Protein AF-A0A1P8WSU5-F1 (afdb_monomer_lite)

Sequence (102 aa):
MSRNSIQDFIRACQLSDDAGLQIAHARFDGINFGYWYVEVRKKGKPARQLLWEARDRWFIIRTLQSDGSWADDEEIRESDSVALDDLIKRLSDYHNANPLSQ

Foldseek 3Di:
DPDDVVVLVVVLQVLLVVLVWDFPDWDWDPPPQTWIWTWTDDPQAFIWIWTARSPQGKIWIWTQDPVRDTDTDDTGRDGPPDDSSVVSVVVSVVRVVDGPPD

Radius of gyration: 13.12 Å; chains: 1; bounding box: 34×25×34 Å

pLDDT: mean 75.86, std 11.2, range [36.22, 90.06]

Structure (mmCIF, N/CA/C/O backbone):
data_AF-A0A1P8WSU5-F1
#
_entry.id   AF-A0A1P8WSU5-F1
#
loop_
_atom_site.group_PDB
_atom_site.id
_atom_site.type_symbol
_atom_site.label_atom_id
_atom_site.label_alt_id
_atom_site.label_comp_id
_atom_site.label_asym_id
_atom_site.label_entity_id
_atom_site.label_seq_id
_atom_site.pdbx_PDB_ins_code
_atom_site.Cartn_x
_atom_site.Cartn_y
_atom_site.Cartn_z
_atom_site.occupancy
_atom_site.B_iso_or_equiv
_atom_site.auth_seq_id
_atom_site.auth_comp_id
_atom_site.auth_asym_id
_atom_site.auth_atom_id
_atom_site.pdbx_PDB_model_num
ATOM 1 N N . MET A 1 1 ? 20.404 -6.759 -13.845 1.00 40.97 1 MET A N 1
ATOM 2 C CA . MET A 1 1 ? 19.310 -7.746 -13.989 1.00 40.97 1 MET A CA 1
ATOM 3 C C . MET A 1 1 ? 18.007 -6.981 -13.854 1.00 40.97 1 MET A C 1
ATOM 5 O O . MET A 1 1 ? 17.874 -6.287 -12.853 1.00 40.97 1 MET A O 1
ATOM 9 N N . SER A 1 2 ? 17.099 -7.018 -14.835 1.00 44.44 2 SER A N 1
ATOM 10 C CA . SER A 1 2 ? 15.783 -6.387 -14.663 1.00 44.44 2 SER A CA 1
ATOM 11 C C . SER A 1 2 ? 15.033 -7.159 -13.580 1.00 44.44 2 SER A C 1
ATOM 13 O O . SER A 1 2 ? 14.659 -8.314 -13.791 1.00 44.44 2 SER A O 1
ATOM 15 N N . ARG A 1 3 ? 14.889 -6.564 -12.394 1.00 55.62 3 ARG A N 1
ATOM 16 C CA . ARG A 1 3 ? 14.036 -7.120 -11.341 1.00 55.62 3 ARG A CA 1
ATOM 17 C C . ARG A 1 3 ? 12.609 -7.173 -11.883 1.00 55.62 3 ARG A C 1
ATOM 19 O O . ARG A 1 3 ? 12.137 -6.217 -12.493 1.00 55.62 3 ARG A O 1
ATOM 26 N N . ASN A 1 4 ? 11.976 -8.333 -11.760 1.00 66.25 4 ASN A N 1
ATOM 27 C CA . ASN A 1 4 ? 10.677 -8.595 -12.359 1.00 66.25 4 ASN A CA 1
ATOM 28 C C . ASN A 1 4 ? 9.590 -8.003 -11.453 1.00 66.25 4 ASN A C 1
ATOM 30 O O . ASN A 1 4 ? 9.229 -8.618 -10.451 1.00 66.25 4 ASN A O 1
ATOM 34 N N . SER A 1 5 ? 9.093 -6.811 -11.795 1.00 71.75 5 SER A N 1
ATOM 35 C CA . SER A 1 5 ? 8.137 -6.034 -10.986 1.00 71.75 5 SER A CA 1
ATOM 36 C C . SER A 1 5 ? 6.878 -6.816 -10.590 1.00 71.75 5 SER A C 1
ATOM 38 O O . SER A 1 5 ? 6.278 -6.535 -9.560 1.00 71.75 5 SER A O 1
ATOM 40 N N . ILE A 1 6 ? 6.499 -7.831 -11.372 1.00 75.62 6 ILE A N 1
ATOM 41 C CA . ILE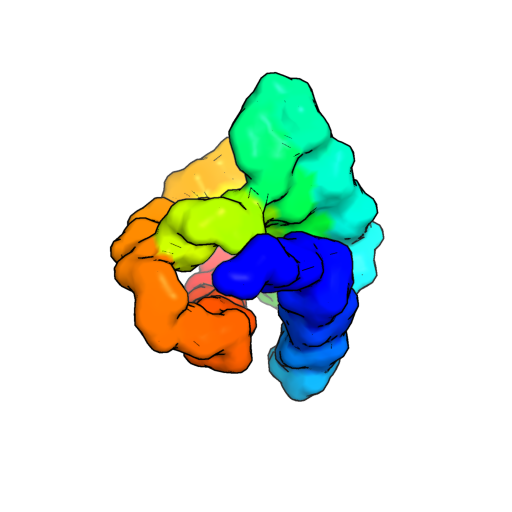 A 1 6 ? 5.361 -8.713 -11.087 1.00 75.62 6 ILE A CA 1
ATOM 42 C C . ILE A 1 6 ? 5.653 -9.674 -9.923 1.00 75.62 6 ILE A C 1
ATOM 44 O O . ILE A 1 6 ? 4.774 -9.920 -9.104 1.00 75.62 6 ILE A O 1
ATOM 48 N N . GLN A 1 7 ? 6.861 -10.238 -9.833 1.00 78.25 7 GLN A N 1
ATOM 49 C CA . GLN A 1 7 ? 7.220 -11.156 -8.735 1.00 78.25 7 GLN A CA 1
ATOM 50 C C . GLN A 1 7 ? 7.283 -10.410 -7.406 1.00 78.25 7 GLN A C 1
ATOM 52 O O . GLN A 1 7 ? 6.765 -10.866 -6.391 1.00 78.25 7 GLN A O 1
ATOM 57 N N . ASP A 1 8 ? 7.882 -9.233 -7.478 1.00 74.88 8 ASP A N 1
ATOM 58 C CA . ASP A 1 8 ? 7.957 -8.230 -6.436 1.00 74.88 8 ASP A CA 1
ATOM 59 C C . ASP A 1 8 ? 6.528 -7.854 -5.967 1.00 74.88 8 ASP A C 1
ATOM 61 O O . ASP A 1 8 ? 6.216 -7.953 -4.780 1.00 74.88 8 ASP A O 1
ATOM 65 N N . PHE A 1 9 ? 5.598 -7.580 -6.888 1.00 76.94 9 PHE A N 1
ATOM 66 C CA . PHE A 1 9 ? 4.177 -7.368 -6.578 1.00 76.94 9 PHE A CA 1
ATOM 67 C C . PHE A 1 9 ? 3.501 -8.568 -5.889 1.00 76.94 9 PHE A C 1
ATOM 69 O O . PHE A 1 9 ? 2.872 -8.406 -4.843 1.00 76.94 9 PHE A O 1
ATOM 76 N N . ILE A 1 10 ? 3.658 -9.783 -6.421 1.00 81.81 10 ILE A N 1
ATOM 77 C CA . ILE A 1 10 ? 3.069 -10.997 -5.828 1.00 81.81 10 ILE A CA 1
ATOM 78 C C . ILE A 1 10 ? 3.578 -11.202 -4.395 1.00 81.81 10 ILE A C 1
ATOM 80 O O . ILE A 1 10 ? 2.795 -11.513 -3.494 1.00 81.81 10 ILE A O 1
ATOM 84 N N . ARG A 1 11 ? 4.879 -10.988 -4.166 1.00 81.06 11 ARG A N 1
ATOM 85 C CA . ARG A 1 11 ? 5.488 -11.092 -2.838 1.00 81.06 11 ARG A CA 1
ATOM 86 C C . ARG A 1 11 ? 4.942 -10.030 -1.882 1.00 81.06 11 ARG A C 1
ATOM 88 O O . ARG A 1 11 ? 4.668 -10.357 -0.731 1.00 81.06 11 ARG A O 1
ATOM 95 N N . ALA A 1 12 ? 4.721 -8.801 -2.350 1.00 77.38 12 ALA A N 1
ATOM 96 C CA . ALA A 1 12 ? 4.123 -7.731 -1.550 1.00 77.38 12 ALA A CA 1
ATOM 97 C C . ALA A 1 12 ? 2.708 -8.094 -1.075 1.00 77.38 12 ALA A C 1
ATOM 99 O O . ALA A 1 12 ? 2.365 -7.869 0.088 1.00 77.38 12 ALA A O 1
ATOM 100 N N . CYS A 1 13 ? 1.901 -8.703 -1.952 1.00 80.94 13 CYS A N 1
ATOM 101 C CA . CYS A 1 13 ? 0.569 -9.188 -1.597 1.00 80.94 13 CYS A CA 1
ATOM 102 C C . CYS A 1 13 ? 0.624 -10.289 -0.532 1.00 80.94 13 CYS A C 1
ATOM 104 O O . CYS A 1 13 ? -0.119 -10.215 0.442 1.00 80.94 13 CYS A O 1
ATOM 106 N N . GLN A 1 14 ? 1.522 -11.268 -0.684 1.00 86.19 14 GLN A N 1
ATOM 107 C CA . GLN A 1 14 ? 1.700 -12.352 0.292 1.00 86.19 14 GLN A CA 1
ATOM 108 C C . GLN A 1 14 ? 2.115 -11.820 1.665 1.00 86.19 14 GLN A C 1
ATOM 110 O O . GLN A 1 14 ? 1.484 -12.133 2.664 1.00 86.19 14 GLN A O 1
ATOM 115 N N . LEU A 1 15 ? 3.127 -10.953 1.706 1.00 84.12 15 LEU A N 1
ATOM 116 C CA . LEU A 1 15 ? 3.602 -10.342 2.948 1.00 84.12 15 LEU A CA 1
ATOM 117 C C . LEU A 1 15 ? 2.528 -9.500 3.642 1.00 84.12 15 LEU A C 1
ATOM 119 O O . LEU A 1 15 ? 2.482 -9.433 4.867 1.00 84.12 15 LEU A O 1
ATOM 123 N N . SER A 1 16 ? 1.682 -8.825 2.861 1.00 83.19 16 SER A N 1
ATOM 124 C CA . SER A 1 16 ? 0.580 -8.036 3.410 1.00 83.19 16 SER A CA 1
ATOM 125 C C . SER A 1 16 ? -0.449 -8.944 4.083 1.00 83.19 16 SER A C 1
ATOM 127 O O . SER A 1 16 ? -0.881 -8.645 5.196 1.00 83.19 16 SER A O 1
ATOM 129 N N . ASP A 1 17 ? -0.785 -10.069 3.451 1.00 86.94 17 ASP A N 1
ATOM 130 C CA . ASP A 1 17 ? -1.690 -11.072 4.020 1.00 86.94 17 ASP A CA 1
ATOM 131 C C . ASP A 1 17 ? -1.095 -11.721 5.284 1.00 86.94 17 ASP A C 1
ATOM 133 O O . ASP A 1 17 ? -1.762 -11.767 6.319 1.00 86.94 17 ASP A O 1
ATOM 137 N N . ASP A 1 18 ? 0.197 -12.078 5.261 1.00 87.75 18 ASP A N 1
ATOM 138 C CA . ASP A 1 18 ? 0.947 -12.579 6.427 1.00 87.75 18 ASP A CA 1
ATOM 139 C C . ASP A 1 18 ? 0.931 -11.576 7.600 1.00 87.75 18 ASP A C 1
ATOM 141 O O . ASP A 1 18 ? 0.891 -11.957 8.772 1.00 87.75 18 ASP A O 1
ATOM 145 N N . ALA A 1 19 ? 0.918 -10.274 7.297 1.00 84.00 19 ALA A N 1
ATOM 146 C CA . ALA A 1 19 ? 0.809 -9.193 8.276 1.00 84.00 19 ALA A CA 1
ATOM 147 C C . ALA A 1 19 ? -0.638 -8.922 8.753 1.00 84.00 19 ALA A C 1
ATOM 149 O O . A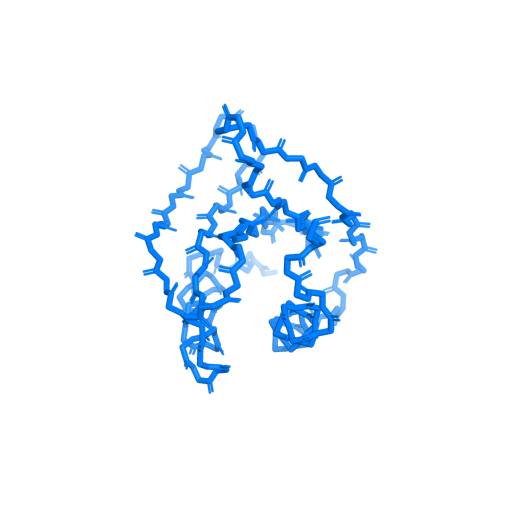LA A 1 19 ? -0.874 -8.019 9.569 1.00 84.00 19 ALA A O 1
ATOM 150 N N . GLY A 1 20 ? -1.617 -9.688 8.261 1.00 86.38 20 GLY A N 1
ATOM 151 C CA . GLY A 1 20 ? -3.037 -9.555 8.581 1.00 86.38 20 GLY A CA 1
ATOM 152 C C . GLY A 1 20 ? -3.726 -8.376 7.887 1.00 86.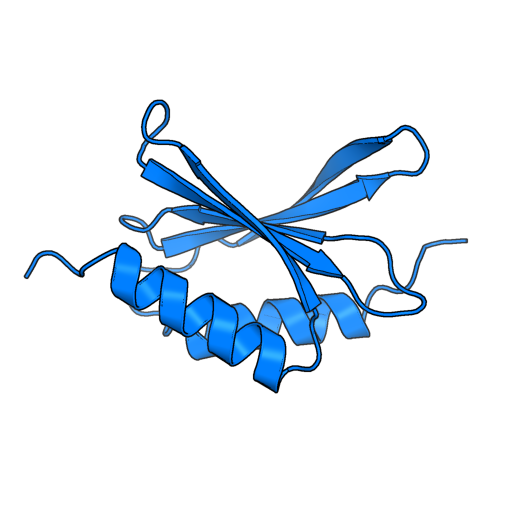38 20 GLY A C 1
ATOM 153 O O . GLY A 1 20 ? -4.730 -7.867 8.399 1.00 86.38 20 GLY A O 1
ATOM 154 N N . LEU A 1 21 ? -3.175 -7.903 6.766 1.00 86.81 21 LEU A N 1
ATOM 155 C CA . LEU A 1 21 ? -3.775 -6.889 5.904 1.00 86.81 21 LEU A CA 1
ATOM 156 C C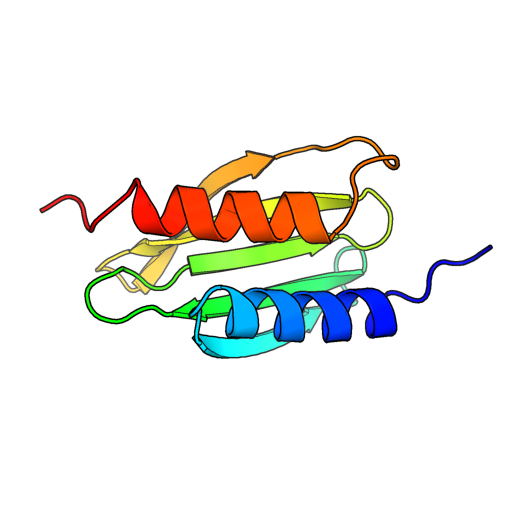 . LEU A 1 21 ? -4.498 -7.571 4.742 1.00 86.81 21 LEU A C 1
ATOM 158 O O . LEU A 1 21 ? -3.916 -8.351 3.999 1.00 86.81 21 LEU A O 1
ATOM 162 N N . GLN A 1 22 ? -5.766 -7.227 4.538 1.00 90.06 22 GLN A N 1
ATOM 163 C CA . GLN A 1 22 ? -6.543 -7.752 3.421 1.00 90.06 22 GLN A CA 1
ATOM 164 C C . GLN A 1 22 ? -6.313 -6.901 2.177 1.00 90.06 22 GLN A C 1
ATOM 166 O O . GLN A 1 22 ? -6.605 -5.704 2.186 1.00 90.06 22 GLN A O 1
ATOM 171 N N . ILE A 1 23 ? -5.842 -7.521 1.096 1.00 88.12 23 ILE A N 1
ATOM 172 C CA . ILE A 1 23 ? -5.739 -6.880 -0.218 1.00 88.12 23 ILE A CA 1
ATOM 173 C C . ILE A 1 23 ? -7.155 -6.717 -0.785 1.00 88.12 23 ILE A C 1
ATOM 175 O O . ILE A 1 23 ? -7.810 -7.698 -1.130 1.00 88.12 23 ILE A O 1
ATOM 179 N N . ALA A 1 24 ? -7.641 -5.480 -0.871 1.00 88.12 24 ALA A N 1
ATOM 180 C CA . ALA A 1 24 ? -8.976 -5.178 -1.389 1.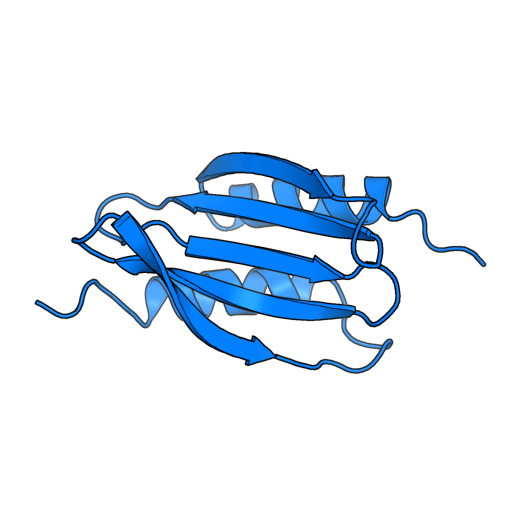00 88.12 24 ALA A CA 1
ATOM 181 C C . ALA A 1 24 ? -8.966 -4.929 -2.901 1.00 88.12 24 ALA A C 1
ATOM 183 O O . ALA A 1 24 ? -9.888 -5.327 -3.613 1.00 88.12 24 ALA A O 1
ATOM 184 N N . HIS A 1 25 ? -7.922 -4.263 -3.392 1.00 86.62 25 HIS A N 1
ATOM 185 C CA . HIS A 1 25 ? -7.756 -3.957 -4.804 1.00 86.62 25 HIS A CA 1
ATOM 186 C C . HIS A 1 25 ? -6.274 -3.894 -5.148 1.00 86.62 25 HIS A C 1
ATOM 188 O O . HIS A 1 25 ? -5.478 -3.372 -4.369 1.00 86.62 25 HIS A O 1
ATOM 194 N N . ALA A 1 26 ? -5.907 -4.377 -6.331 1.00 84.19 26 ALA A N 1
ATOM 195 C CA . ALA A 1 26 ? -4.565 -4.198 -6.849 1.00 84.19 26 ALA A CA 1
ATOM 196 C C . ALA A 1 26 ? -4.582 -3.952 -8.358 1.00 84.19 26 ALA A C 1
ATOM 198 O O . ALA A 1 26 ? -5.298 -4.634 -9.091 1.00 84.19 26 ALA A O 1
ATOM 199 N N . ARG A 1 27 ? -3.804 -2.970 -8.821 1.00 83.44 27 ARG A N 1
ATOM 200 C CA . ARG A 1 27 ? -3.717 -2.611 -10.245 1.00 83.44 27 ARG A CA 1
ATOM 201 C C . ARG A 1 27 ? -2.330 -2.098 -10.614 1.00 83.44 27 ARG A C 1
ATOM 203 O O . ARG A 1 27 ? -1.669 -1.469 -9.793 1.00 83.44 27 ARG A O 1
ATOM 210 N N . PHE A 1 28 ? -1.935 -2.323 -11.862 1.00 80.75 28 PHE A N 1
ATOM 211 C CA . PHE A 1 28 ? -0.740 -1.734 -12.462 1.00 80.75 28 PHE A CA 1
ATOM 212 C C . PHE A 1 28 ? -1.137 -0.547 -13.342 1.00 80.75 28 PHE A C 1
ATOM 214 O O . PHE A 1 28 ? -2.023 -0.689 -14.186 1.00 80.75 28 PHE A O 1
ATOM 221 N N . ASP A 1 29 ? -0.488 0.602 -13.165 1.00 77.88 29 ASP A N 1
ATOM 222 C CA . ASP A 1 29 ? -0.591 1.743 -14.076 1.00 77.88 29 ASP A CA 1
ATOM 223 C C . ASP A 1 29 ? 0.730 1.921 -14.828 1.00 77.88 29 ASP A C 1
ATOM 225 O O . ASP A 1 29 ? 1.745 2.342 -14.270 1.00 77.88 29 ASP A O 1
ATOM 229 N N . GLY A 1 30 ? 0.704 1.587 -16.118 1.00 68.00 30 GLY A N 1
ATOM 230 C CA . GLY A 1 30 ? 1.856 1.720 -17.006 1.00 68.00 30 GLY A CA 1
ATOM 231 C C . GLY A 1 30 ? 2.030 3.115 -17.611 1.00 68.00 30 GLY A C 1
ATOM 232 O O . GLY A 1 30 ? 3.030 3.337 -18.288 1.00 68.00 30 GLY A O 1
ATOM 233 N N . ILE A 1 31 ? 1.079 4.039 -17.420 1.00 60.31 31 ILE A N 1
ATOM 234 C CA . ILE A 1 31 ? 1.088 5.350 -18.090 1.00 60.31 31 ILE A CA 1
ATOM 235 C C . ILE A 1 31 ? 2.019 6.331 -17.366 1.00 60.31 31 ILE A C 1
ATOM 237 O O . ILE A 1 31 ? 2.713 7.112 -18.013 1.00 60.31 31 ILE A O 1
ATOM 241 N N . ASN A 1 32 ? 2.100 6.246 -16.038 1.00 55.41 32 ASN A N 1
ATOM 242 C CA . ASN A 1 32 ? 3.015 7.039 -15.224 1.00 55.41 32 ASN A CA 1
ATOM 243 C C . ASN A 1 32 ? 4.063 6.102 -14.620 1.00 55.41 32 ASN A C 1
ATOM 245 O O . ASN A 1 32 ? 3.793 5.483 -13.610 1.00 55.41 32 ASN A O 1
ATOM 249 N N . PHE A 1 33 ? 5.232 5.948 -15.239 1.00 59.88 33 PHE A N 1
ATOM 250 C CA . PHE A 1 33 ? 6.418 5.288 -14.654 1.00 59.88 33 PHE A CA 1
ATOM 251 C C . PHE A 1 33 ? 6.301 3.811 -14.199 1.00 59.88 33 PHE A C 1
ATOM 253 O O . PHE A 1 33 ? 7.322 3.224 -13.858 1.00 59.88 33 PHE A O 1
ATOM 260 N N . GLY A 1 34 ? 5.134 3.164 -14.297 1.00 68.88 34 GLY A N 1
ATOM 261 C CA . GLY A 1 34 ? 4.949 1.747 -13.964 1.00 68.88 34 GLY A CA 1
ATOM 262 C C . GLY A 1 34 ? 4.685 1.496 -12.478 1.00 68.88 34 GLY A C 1
ATOM 263 O O . GLY A 1 34 ? 5.411 0.727 -11.846 1.00 68.88 34 GLY A O 1
ATOM 264 N N . TYR A 1 35 ? 3.640 2.117 -11.924 1.00 75.62 35 TYR A N 1
ATOM 265 C CA . TYR A 1 35 ? 3.258 1.935 -10.521 1.00 75.62 35 TYR A CA 1
ATOM 266 C C . TYR A 1 35 ? 2.360 0.718 -10.311 1.00 75.62 35 TYR A C 1
ATOM 268 O O . TYR A 1 35 ? 1.411 0.479 -11.061 1.00 75.62 35 TYR A O 1
ATOM 276 N N . TRP A 1 36 ? 2.582 0.019 -9.204 1.00 78.94 36 TRP A N 1
ATOM 277 C CA . TRP A 1 36 ? 1.587 -0.854 -8.597 1.00 78.94 36 TRP A CA 1
ATOM 278 C C . TRP A 1 36 ? 0.817 -0.085 -7.530 1.00 78.94 36 TRP A C 1
ATOM 280 O O . TRP A 1 36 ? 1.400 0.549 -6.655 1.00 78.94 36 TRP A O 1
ATOM 290 N N . TYR A 1 37 ? -0.505 -0.169 -7.586 1.00 79.75 37 TYR A N 1
ATOM 291 C CA . TYR A 1 37 ? -1.399 0.323 -6.548 1.00 79.75 37 TYR A CA 1
ATOM 292 C C . TYR A 1 37 ? -1.929 -0.878 -5.798 1.00 79.75 37 TYR A C 1
ATOM 294 O O . TYR A 1 37 ? -2.507 -1.771 -6.420 1.00 79.75 37 TYR A O 1
ATOM 302 N N . VAL A 1 38 ? -1.769 -0.879 -4.480 1.00 82.56 38 VAL A N 1
ATOM 303 C CA . VAL A 1 38 ? -2.282 -1.934 -3.611 1.00 82.56 38 VAL A CA 1
ATOM 304 C C . VAL A 1 38 ? -3.107 -1.296 -2.513 1.00 82.56 38 VAL A C 1
ATOM 306 O O . VAL A 1 38 ? -2.581 -0.638 -1.621 1.00 82.56 38 VAL A O 1
ATOM 309 N N . GLU A 1 39 ? -4.417 -1.472 -2.588 1.00 88.06 39 GLU A N 1
ATOM 310 C CA . GLU A 1 39 ? -5.314 -1.098 -1.509 1.00 88.06 39 GLU A CA 1
ATOM 311 C C . GLU A 1 39 ? -5.364 -2.223 -0.477 1.00 88.06 39 GLU A C 1
ATOM 313 O O . GLU A 1 39 ? -5.728 -3.360 -0.791 1.00 88.06 39 GLU A O 1
ATOM 318 N N . VAL A 1 40 ? -5.039 -1.880 0.764 1.00 88.06 40 VAL A N 1
ATOM 319 C CA . VAL A 1 40 ? -5.103 -2.766 1.919 1.00 88.06 40 VAL A CA 1
ATOM 320 C C . VAL A 1 40 ? -6.147 -2.289 2.918 1.00 88.06 40 VAL A C 1
ATOM 322 O O . VAL A 1 40 ? -6.352 -1.090 3.141 1.00 88.06 40 VAL A O 1
ATOM 325 N N . ARG A 1 41 ? -6.801 -3.249 3.565 1.00 88.50 41 ARG A N 1
ATOM 326 C CA . ARG A 1 41 ? -7.803 -3.006 4.600 1.00 88.50 41 ARG A CA 1
ATOM 327 C C . ARG A 1 41 ? -7.526 -3.861 5.825 1.00 88.50 41 ARG A C 1
ATOM 329 O O . ARG A 1 41 ? -7.093 -5.006 5.727 1.00 88.50 41 ARG A O 1
ATOM 336 N N . LYS A 1 42 ? -7.849 -3.312 6.993 1.00 85.56 42 LYS A N 1
ATOM 337 C CA . LYS A 1 42 ? -7.870 -4.030 8.268 1.00 85.56 42 LYS A CA 1
ATOM 338 C C . LYS A 1 42 ? -9.113 -3.609 9.039 1.00 85.56 42 LYS A C 1
ATOM 340 O O . LYS A 1 42 ? -9.485 -2.437 9.044 1.00 85.56 42 LYS A O 1
ATOM 345 N N . LYS A 1 43 ? -9.790 -4.561 9.682 1.00 83.25 43 LYS A N 1
ATOM 346 C CA . LYS A 1 43 ? -11.019 -4.279 10.438 1.00 83.25 43 LYS A CA 1
ATOM 347 C C . LYS A 1 43 ? -10.761 -3.202 11.502 1.00 83.25 43 LYS A C 1
ATOM 349 O O . LYS A 1 43 ? -9.820 -3.320 12.281 1.00 83.25 43 LYS A O 1
ATOM 354 N N . GLY A 1 44 ? -11.622 -2.183 11.549 1.00 81.00 44 GLY A N 1
ATOM 355 C CA . GLY A 1 44 ? -11.517 -1.076 12.511 1.00 81.00 44 GLY A CA 1
ATOM 356 C C . GLY A 1 44 ? -10.439 -0.038 12.179 1.00 81.00 44 GLY A C 1
ATOM 357 O O . GLY A 1 44 ? -10.098 0.777 13.033 1.00 81.00 44 GLY A O 1
ATOM 358 N N . LYS A 1 45 ? -9.885 -0.070 10.963 1.00 82.62 45 LYS A N 1
ATOM 359 C CA . LYS A 1 45 ? -8.865 0.860 10.474 1.00 82.62 45 LYS A CA 1
ATOM 360 C C . LYS A 1 45 ? -9.284 1.415 9.105 1.00 82.62 45 LYS A C 1
ATOM 362 O O . LYS A 1 45 ? -10.060 0.758 8.405 1.00 82.62 45 LYS A O 1
ATOM 367 N N . PRO A 1 46 ? -8.821 2.617 8.724 1.00 82.69 46 PRO A N 1
ATOM 368 C CA . PRO A 1 46 ? -9.154 3.179 7.422 1.00 82.69 46 PRO A CA 1
ATOM 369 C C . PRO A 1 46 ? -8.452 2.392 6.311 1.00 82.69 46 PRO A C 1
ATOM 371 O O . PRO A 1 46 ? -7.381 1.816 6.526 1.00 82.69 46 PRO A O 1
ATOM 374 N N . ALA A 1 47 ? -9.051 2.372 5.118 1.00 87.00 47 ALA A N 1
ATOM 375 C CA . ALA A 1 47 ? -8.395 1.798 3.950 1.00 87.00 47 ALA A CA 1
ATOM 376 C C . ALA A 1 47 ? -7.118 2.590 3.654 1.00 87.00 47 ALA A C 1
ATOM 378 O O . ALA A 1 47 ? -7.115 3.824 3.704 1.00 87.00 47 ALA A O 1
ATOM 379 N N . ARG A 1 48 ? -6.034 1.872 3.361 1.00 85.69 48 ARG A N 1
ATOM 380 C CA . ARG A 1 48 ? -4.769 2.480 2.951 1.00 85.69 48 ARG A CA 1
ATOM 381 C C . ARG A 1 48 ? -4.414 1.997 1.558 1.00 85.69 48 ARG A C 1
ATOM 383 O O . ARG A 1 48 ? -4.735 0.870 1.191 1.00 85.69 48 ARG A O 1
ATOM 390 N N . GLN A 1 49 ? -3.741 2.838 0.797 1.00 83.62 49 GLN A N 1
ATOM 391 C CA . GLN A 1 49 ? -3.230 2.490 -0.515 1.00 83.62 49 GLN A CA 1
ATOM 392 C C . GLN A 1 49 ? -1.717 2.651 -0.504 1.00 83.62 49 GLN A C 1
ATOM 394 O O . GLN A 1 49 ? -1.207 3.719 -0.177 1.00 83.62 49 GLN A O 1
ATOM 399 N N . LEU A 1 50 ? -1.021 1.574 -0.852 1.00 79.56 50 LEU A N 1
ATOM 400 C CA . LEU A 1 50 ? 0.394 1.581 -1.173 1.00 79.56 50 LEU A CA 1
ATOM 401 C C . LEU A 1 50 ? 0.526 1.895 -2.664 1.00 79.56 50 LEU A C 1
ATOM 403 O O . LEU A 1 50 ? -0.007 1.164 -3.502 1.00 79.56 50 LEU A O 1
ATOM 407 N N . LEU A 1 51 ? 1.229 2.972 -2.991 1.00 77.50 51 LEU A N 1
ATOM 408 C CA . LEU A 1 51 ? 1.741 3.193 -4.339 1.00 77.50 51 LEU A CA 1
ATOM 409 C C . LEU A 1 51 ? 3.173 2.718 -4.342 1.00 77.50 51 LEU A C 1
ATOM 411 O O . LEU A 1 51 ? 3.956 3.229 -3.556 1.00 77.50 51 LEU A O 1
ATOM 415 N N . TRP A 1 52 ? 3.513 1.777 -5.206 1.00 74.19 52 TRP A N 1
ATOM 416 C CA . TRP A 1 52 ? 4.867 1.270 -5.308 1.00 74.19 52 TRP A CA 1
ATOM 417 C C . TRP A 1 52 ? 5.395 1.427 -6.722 1.00 74.19 52 TRP A C 1
ATOM 419 O O . TRP A 1 52 ? 4.798 0.948 -7.687 1.00 74.19 52 TRP A O 1
ATOM 429 N N . GLU A 1 53 ? 6.539 2.088 -6.825 1.00 73.12 53 GLU A N 1
ATOM 430 C CA . GLU A 1 53 ? 7.308 2.196 -8.053 1.00 73.12 53 GLU A CA 1
ATOM 431 C C . GLU A 1 53 ? 8.393 1.113 -8.077 1.00 73.12 53 GLU A C 1
ATOM 433 O O . GLU A 1 53 ? 9.272 1.055 -7.212 1.00 73.12 53 GLU A O 1
ATOM 438 N N . ALA A 1 54 ? 8.302 0.199 -9.043 1.00 62.38 54 ALA A N 1
ATOM 439 C CA . ALA A 1 54 ? 9.154 -0.986 -9.064 1.00 62.38 54 ALA A CA 1
ATOM 440 C C . ALA A 1 54 ? 10.624 -0.676 -9.402 1.00 62.38 54 ALA A C 1
ATOM 442 O O . ALA A 1 54 ? 11.501 -1.482 -9.075 1.00 62.38 54 ALA A O 1
ATOM 443 N N . ARG A 1 55 ? 10.906 0.454 -10.062 1.00 64.19 55 ARG A N 1
ATOM 444 C CA . ARG A 1 55 ? 12.254 0.843 -10.485 1.00 64.19 55 ARG A CA 1
ATOM 445 C C . ARG A 1 55 ? 13.041 1.511 -9.358 1.00 64.19 55 ARG A C 1
ATOM 447 O O . ARG A 1 55 ? 14.131 1.037 -9.058 1.00 64.19 55 ARG A O 1
ATOM 454 N N . ASP A 1 56 ? 12.472 2.537 -8.736 1.00 61.84 56 ASP A N 1
ATOM 455 C CA . ASP A 1 56 ? 13.134 3.433 -7.781 1.00 61.84 56 ASP A CA 1
ATOM 456 C C . ASP A 1 56 ? 12.725 3.137 -6.321 1.00 61.84 56 ASP A C 1
ATOM 458 O O . ASP A 1 56 ? 13.108 3.862 -5.409 1.00 61.84 56 ASP A O 1
ATOM 462 N N . ARG A 1 57 ? 11.944 2.065 -6.083 1.00 62.88 57 ARG A N 1
ATOM 463 C CA . ARG A 1 57 ? 11.678 1.452 -4.759 1.00 62.88 57 ARG A CA 1
ATOM 464 C C . ARG A 1 57 ? 11.203 2.409 -3.661 1.00 62.88 57 ARG A C 1
ATOM 466 O O . ARG A 1 57 ? 11.402 2.155 -2.475 1.00 62.88 57 ARG A O 1
ATOM 473 N N . TRP A 1 58 ? 10.495 3.459 -4.038 1.00 66.31 58 TRP A N 1
ATOM 474 C CA . TRP A 1 58 ? 9.785 4.315 -3.101 1.00 66.31 58 TRP A CA 1
ATOM 475 C C . TRP A 1 58 ? 8.310 3.932 -3.048 1.00 66.31 58 TRP A C 1
ATOM 477 O O . TRP A 1 58 ? 7.765 3.320 -3.979 1.00 66.31 58 TRP A O 1
ATOM 487 N N . PHE A 1 59 ? 7.665 4.286 -1.940 1.00 70.25 59 PHE A N 1
ATOM 488 C CA . PHE A 1 59 ? 6.232 4.121 -1.808 1.00 70.25 59 PHE A CA 1
ATOM 489 C C . PHE A 1 59 ? 5.560 5.297 -1.119 1.00 70.25 59 PHE A C 1
ATOM 491 O O . PHE A 1 59 ? 6.142 5.965 -0.266 1.00 70.25 59 PHE A O 1
ATOM 498 N N . ILE A 1 60 ? 4.306 5.525 -1.498 1.00 76.00 60 ILE A N 1
ATOM 499 C CA . ILE A 1 60 ? 3.415 6.445 -0.793 1.00 76.00 60 ILE A CA 1
ATOM 500 C C . ILE A 1 60 ? 2.395 5.611 -0.041 1.00 76.00 60 ILE A C 1
ATOM 502 O O . ILE A 1 60 ? 1.753 4.739 -0.636 1.00 76.00 60 ILE A O 1
ATOM 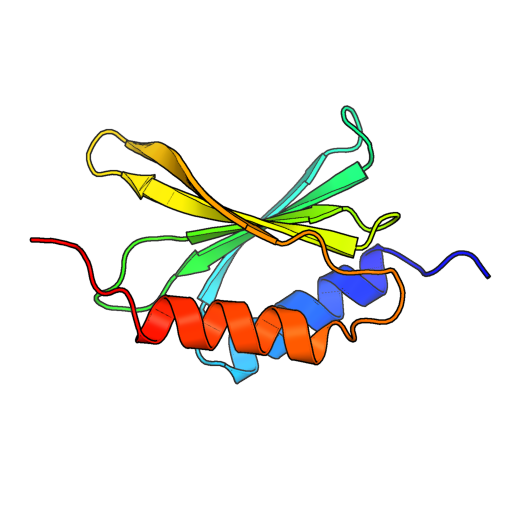506 N N . ILE A 1 61 ? 2.220 5.908 1.242 1.00 81.50 61 ILE A N 1
ATOM 507 C CA . ILE A 1 61 ? 1.037 5.491 1.984 1.00 81.50 61 ILE A CA 1
ATOM 508 C C . ILE A 1 61 ? -0.011 6.585 1.827 1.00 81.50 61 ILE A C 1
ATOM 510 O O . ILE A 1 61 ? 0.185 7.725 2.251 1.00 81.50 61 ILE A O 1
ATOM 514 N N . ARG A 1 62 ? -1.144 6.213 1.237 1.00 86.06 62 ARG A N 1
ATOM 515 C CA . ARG A 1 62 ? -2.333 7.058 1.174 1.00 86.06 62 ARG A CA 1
ATOM 516 C C . ARG A 1 62 ? -3.445 6.521 2.031 1.00 86.06 62 ARG A C 1
ATOM 518 O O . ARG A 1 62 ? -3.564 5.308 2.214 1.00 86.06 62 ARG A O 1
ATOM 525 N N . THR A 1 63 ? -4.325 7.418 2.439 1.00 87.31 63 THR A N 1
ATOM 526 C CA . THR A 1 63 ? -5.454 7.083 3.306 1.00 87.31 63 THR A CA 1
ATOM 527 C C . THR A 1 63 ? -6.739 7.567 2.733 1.00 87.31 63 THR A C 1
ATOM 529 O O . THR A 1 63 ? -6.849 8.725 2.330 1.00 87.31 63 THR A O 1
ATOM 532 N N . LEU A 1 64 ? -7.704 6.657 2.721 1.00 86.12 64 LEU A N 1
ATOM 533 C CA . LEU A 1 64 ? -9.045 6.981 2.304 1.00 86.12 64 LEU A CA 1
ATOM 534 C C . LEU A 1 64 ? -9.695 7.829 3.394 1.00 86.12 64 LEU A C 1
ATOM 536 O O . LEU A 1 64 ? -9.925 7.359 4.511 1.00 86.12 64 LEU A O 1
ATOM 540 N N . GLN A 1 65 ? -9.961 9.078 3.046 1.00 86.00 65 GLN A N 1
ATOM 541 C CA . GLN A 1 65 ? -10.657 10.040 3.882 1.00 86.00 65 GLN A CA 1
ATOM 542 C C . GLN A 1 65 ? -12.169 9.775 3.861 1.00 86.00 65 GLN A C 1
ATOM 544 O O . GLN A 1 65 ? -12.693 9.050 3.010 1.00 86.00 65 GLN A O 1
ATOM 549 N N . SER A 1 66 ? -12.892 10.374 4.807 1.00 83.81 66 SER A N 1
ATOM 550 C CA . SER A 1 66 ? -14.352 10.233 4.918 1.00 83.81 66 SER A CA 1
ATOM 551 C C . SER A 1 66 ? -15.116 10.820 3.725 1.00 83.81 66 SER A C 1
ATOM 553 O O . SER A 1 66 ? -16.229 10.380 3.444 1.00 83.81 66 SER A O 1
ATOM 555 N N . ASP A 1 67 ? -14.515 11.768 3.003 1.00 85.94 67 ASP A N 1
ATOM 556 C CA . ASP A 1 67 ? -15.052 12.365 1.775 1.00 85.94 67 ASP A CA 1
ATOM 557 C C . ASP A 1 67 ? -14.788 11.517 0.512 1.00 85.94 67 ASP A C 1
ATOM 559 O O . ASP A 1 67 ? -15.194 11.894 -0.588 1.00 85.94 67 ASP A O 1
ATOM 563 N N . GLY A 1 68 ? -14.131 10.360 0.661 1.00 82.75 68 GLY A N 1
ATOM 564 C CA . GLY A 1 68 ? -13.783 9.456 -0.434 1.00 82.75 68 GLY A CA 1
ATOM 565 C C . GLY A 1 68 ? -12.508 9.836 -1.192 1.00 82.75 68 GLY A C 1
ATOM 566 O O . GLY A 1 68 ? -12.153 9.146 -2.151 1.00 82.75 68 GLY A O 1
ATOM 567 N N . SER A 1 69 ? -11.806 10.895 -0.782 1.00 87.00 69 SER A N 1
ATOM 568 C CA . SER A 1 69 ? -10.510 11.269 -1.346 1.00 87.00 69 SER A CA 1
ATOM 569 C C . SER A 1 69 ? -9.363 10.460 -0.731 1.00 87.00 69 SER A C 1
ATOM 571 O O . SER A 1 69 ? -9.451 9.949 0.387 1.00 87.00 69 SER A O 1
ATOM 573 N N . TRP A 1 70 ? -8.268 10.327 -1.480 1.00 84.94 70 TRP A N 1
ATOM 574 C CA . TRP A 1 70 ? -7.019 9.766 -0.972 1.00 84.94 70 TRP A CA 1
ATOM 575 C C . TRP A 1 70 ? -6.088 10.908 -0.577 1.00 84.94 70 TRP A C 1
ATOM 577 O O . TRP A 1 70 ? -5.725 11.714 -1.433 1.00 84.94 70 TRP A O 1
ATOM 587 N N . ALA A 1 71 ? -5.686 10.951 0.690 1.00 84.31 71 ALA A N 1
ATOM 588 C CA . ALA A 1 71 ? -4.660 11.875 1.166 1.00 84.31 71 ALA A CA 1
ATOM 589 C C . ALA A 1 71 ? -3.310 11.159 1.268 1.00 84.31 71 ALA A C 1
ATOM 591 O O . ALA A 1 71 ? -3.261 10.027 1.754 1.00 84.31 71 ALA A O 1
ATOM 592 N N . ASP A 1 72 ? -2.241 11.815 0.818 1.00 81.88 72 ASP A N 1
ATOM 593 C CA . ASP A 1 72 ? -0.864 11.361 1.023 1.00 81.88 72 ASP A CA 1
ATOM 594 C C . ASP A 1 72 ? -0.502 11.578 2.497 1.00 81.88 72 ASP A C 1
ATOM 596 O O . ASP A 1 72 ? -0.481 12.717 2.960 1.00 81.88 72 ASP A O 1
ATOM 600 N N . ASP A 1 73 ? -0.240 10.500 3.235 1.00 76.69 73 ASP A N 1
ATOM 601 C CA . ASP A 1 73 ? 0.168 10.600 4.641 1.00 76.69 73 ASP A CA 1
ATOM 602 C C . ASP A 1 73 ? 1.684 10.546 4.794 1.00 76.69 73 ASP A C 1
ATOM 604 O O . ASP A 1 73 ? 2.267 11.304 5.566 1.00 76.69 73 ASP A O 1
ATOM 608 N N . GLU A 1 74 ? 2.326 9.625 4.077 1.00 73.81 74 GLU A N 1
ATOM 609 C CA . GLU A 1 74 ? 3.762 9.412 4.176 1.00 73.81 74 GLU A CA 1
ATOM 610 C C . GLU A 1 74 ? 4.321 9.040 2.805 1.00 73.81 74 GLU A C 1
ATOM 612 O O . GLU A 1 74 ? 3.891 8.069 2.178 1.00 73.81 74 GLU A O 1
ATOM 617 N N . GLU A 1 75 ? 5.286 9.827 2.338 1.00 73.75 75 GLU A N 1
ATOM 618 C CA . GLU A 1 75 ? 6.109 9.491 1.184 1.00 73.75 75 GLU A CA 1
ATOM 619 C C . GLU A 1 75 ? 7.441 8.951 1.699 1.00 73.75 75 GLU A C 1
ATOM 621 O O . GLU A 1 75 ? 8.252 9.686 2.266 1.00 73.75 75 GLU A O 1
ATOM 626 N N . ILE A 1 76 ? 7.671 7.657 1.500 1.00 69.38 76 ILE A N 1
ATOM 627 C CA . ILE A 1 76 ? 8.906 7.004 1.909 1.00 69.38 76 ILE A CA 1
ATOM 628 C C . ILE A 1 76 ? 9.724 6.728 0.651 1.00 69.38 76 ILE A C 1
ATOM 630 O O . ILE A 1 76 ? 9.420 5.836 -0.144 1.00 69.38 76 ILE A O 1
ATOM 634 N N . ARG A 1 77 ? 10.797 7.505 0.488 1.00 66.31 77 ARG A N 1
ATOM 635 C CA . ARG A 1 77 ? 11.817 7.283 -0.538 1.00 66.31 77 ARG A CA 1
ATOM 636 C C . ARG A 1 77 ? 12.937 6.444 0.046 1.00 66.31 77 ARG A C 1
ATOM 638 O O . ARG A 1 77 ? 13.852 6.976 0.669 1.00 66.31 77 ARG A O 1
ATOM 645 N N . GLU A 1 78 ? 12.842 5.134 -0.131 1.00 62.78 78 GLU A N 1
ATOM 646 C CA . GLU A 1 78 ? 13.932 4.235 0.229 1.00 62.78 78 GLU A CA 1
ATOM 647 C C . GLU A 1 78 ? 14.923 4.086 -0.921 1.00 62.78 78 GLU A C 1
ATOM 649 O O . GLU A 1 78 ? 14.568 4.183 -2.093 1.00 62.78 78 GLU A O 1
ATOM 654 N N . SER A 1 79 ? 16.189 3.849 -0.579 1.00 60.12 79 SER A N 1
ATOM 655 C CA . SER A 1 79 ? 17.202 3.522 -1.578 1.00 60.12 79 SER A CA 1
ATOM 656 C C . SER A 1 79 ? 16.964 2.126 -2.164 1.00 60.12 79 SER A C 1
ATOM 658 O O . SER A 1 79 ? 16.364 1.252 -1.528 1.00 60.12 79 SER A O 1
ATOM 660 N N . ASP A 1 80 ? 17.539 1.863 -3.341 1.00 61.34 80 ASP A N 1
ATOM 661 C CA . ASP A 1 80 ? 17.413 0.590 -4.067 1.00 61.34 80 ASP A CA 1
ATOM 662 C C . ASP A 1 80 ? 17.787 -0.671 -3.257 1.00 61.34 80 ASP A C 1
ATOM 664 O O . ASP A 1 80 ? 17.517 -1.799 -3.696 1.00 61.34 80 ASP A O 1
ATOM 668 N N . SER A 1 81 ? 18.432 -0.506 -2.096 1.00 61.06 81 SER A N 1
ATOM 669 C CA . SER A 1 81 ? 18.868 -1.575 -1.196 1.00 61.06 81 SER A CA 1
ATOM 670 C C . SER A 1 81 ? 17.820 -2.064 -0.195 1.00 61.06 81 SER A C 1
ATOM 672 O O . SER A 1 81 ? 18.043 -3.121 0.391 1.00 61.06 81 SER A O 1
ATOM 674 N N . VAL A 1 82 ? 16.697 -1.366 0.008 1.00 67.12 82 VAL A N 1
ATOM 675 C CA . VAL A 1 82 ? 15.688 -1.830 0.977 1.00 67.12 82 VAL A CA 1
ATOM 676 C C . VAL A 1 82 ? 14.958 -3.069 0.455 1.00 67.12 82 VAL A C 1
ATOM 678 O O . VAL A 1 82 ? 14.604 -3.171 -0.728 1.00 67.12 82 VAL A O 1
ATOM 681 N N . ALA A 1 83 ? 14.799 -4.062 1.331 1.00 73.44 83 ALA A N 1
ATOM 682 C CA . ALA A 1 83 ? 14.080 -5.285 1.019 1.00 73.44 83 ALA A CA 1
ATOM 683 C C . ALA A 1 83 ? 12.570 -5.029 1.053 1.00 73.44 83 ALA A C 1
ATOM 685 O O . ALA A 1 83 ? 12.071 -4.270 1.879 1.00 73.44 83 ALA A O 1
ATOM 686 N N . LEU A 1 84 ? 11.827 -5.695 0.171 1.00 73.44 84 LEU A N 1
ATOM 687 C CA . LEU A 1 84 ? 10.370 -5.579 0.110 1.00 73.44 84 LEU A CA 1
ATOM 688 C C . LEU A 1 84 ? 9.700 -5.915 1.454 1.00 73.44 84 LEU A C 1
ATOM 690 O O . LEU A 1 84 ? 8.764 -5.238 1.868 1.00 73.44 84 LEU A O 1
ATOM 694 N N . ASP A 1 85 ? 10.223 -6.919 2.153 1.00 78.38 85 ASP A N 1
ATOM 695 C CA . ASP A 1 85 ? 9.768 -7.353 3.473 1.00 78.38 85 ASP A CA 1
ATOM 696 C C . ASP A 1 85 ? 9.821 -6.208 4.508 1.00 78.38 85 ASP A C 1
ATOM 698 O O . ASP A 1 85 ? 8.871 -6.033 5.274 1.00 78.38 85 ASP A O 1
ATOM 702 N N . ASP A 1 86 ? 10.859 -5.362 4.476 1.00 78.56 86 ASP A N 1
ATOM 703 C CA . ASP A 1 86 ? 10.973 -4.195 5.363 1.00 78.56 86 ASP A CA 1
ATOM 704 C C . ASP A 1 86 ? 9.908 -3.136 5.049 1.00 78.56 86 ASP A C 1
ATOM 706 O O . ASP A 1 86 ? 9.342 -2.526 5.960 1.00 78.56 86 ASP A O 1
ATOM 710 N N . LEU A 1 87 ? 9.594 -2.938 3.763 1.00 73.75 87 LEU A N 1
ATOM 711 C CA . LEU A 1 87 ? 8.567 -1.989 3.320 1.00 73.75 87 LEU A CA 1
ATOM 712 C C . LEU A 1 87 ? 7.180 -2.425 3.808 1.00 73.75 87 LEU A C 1
ATOM 714 O O . LEU A 1 87 ? 6.440 -1.628 4.388 1.00 73.75 87 LEU A O 1
ATOM 718 N N . ILE A 1 88 ? 6.837 -3.705 3.634 1.00 78.06 88 ILE A N 1
ATOM 719 C CA . ILE A 1 88 ? 5.539 -4.235 4.073 1.00 78.06 88 ILE A CA 1
ATOM 720 C C . ILE A 1 88 ? 5.427 -4.238 5.596 1.00 78.06 88 ILE A C 1
ATOM 722 O O . ILE A 1 88 ? 4.369 -3.902 6.139 1.00 78.06 88 ILE A O 1
ATOM 726 N N . LYS A 1 89 ? 6.523 -4.533 6.304 1.00 82.44 89 LYS A N 1
ATOM 727 C CA . LYS A 1 89 ? 6.560 -4.409 7.760 1.00 82.44 89 LYS A CA 1
ATOM 728 C C . LYS A 1 89 ? 6.229 -2.982 8.200 1.00 82.44 89 LYS A C 1
ATOM 730 O O . LYS A 1 89 ? 5.381 -2.812 9.072 1.00 82.44 89 LYS A O 1
ATOM 735 N N . ARG A 1 90 ? 6.824 -1.962 7.572 1.00 77.44 90 ARG A N 1
ATOM 736 C CA . ARG A 1 90 ? 6.516 -0.556 7.882 1.00 77.44 90 ARG A CA 1
ATOM 737 C C . ARG A 1 90 ? 5.066 -0.193 7.596 1.00 77.44 90 ARG A C 1
ATOM 739 O O . ARG A 1 90 ? 4.453 0.466 8.427 1.00 77.44 90 ARG A O 1
ATOM 746 N N . LEU A 1 91 ? 4.497 -0.653 6.480 1.00 77.31 91 LEU A N 1
ATOM 747 C CA . LEU A 1 91 ? 3.073 -0.450 6.196 1.00 77.31 91 LEU A CA 1
ATOM 748 C C . LEU A 1 91 ? 2.201 -1.046 7.309 1.00 77.31 91 LEU A C 1
ATOM 750 O O . LEU A 1 91 ? 1.281 -0.386 7.789 1.00 77.31 91 LEU A O 1
ATOM 754 N N . SER A 1 92 ? 2.495 -2.276 7.738 1.00 80.88 92 SER A N 1
ATOM 755 C CA . SER A 1 92 ? 1.774 -2.925 8.836 1.00 80.88 92 SER A CA 1
ATOM 756 C C . SER A 1 92 ? 1.927 -2.155 10.150 1.00 80.88 92 SER A C 1
ATOM 758 O O . SER A 1 92 ? 0.925 -1.852 10.804 1.00 80.88 92 SER A O 1
ATOM 760 N N . ASP A 1 93 ? 3.155 -1.770 10.507 1.00 84.38 93 ASP A N 1
ATOM 761 C CA . ASP A 1 93 ? 3.459 -0.984 11.705 1.00 84.38 93 ASP A CA 1
ATOM 762 C C . ASP A 1 93 ? 2.705 0.354 11.692 1.00 84.38 93 ASP A C 1
ATOM 764 O O . ASP A 1 93 ? 2.036 0.696 12.669 1.00 84.38 93 ASP A O 1
ATOM 768 N N . TYR A 1 94 ? 2.716 1.061 10.560 1.00 79.50 94 TYR A N 1
ATOM 769 C CA . TYR A 1 94 ? 1.983 2.309 10.355 1.00 79.50 94 TYR A CA 1
ATOM 770 C C . TYR A 1 94 ? 0.467 2.112 10.516 1.00 79.50 94 TYR A C 1
ATOM 772 O O . TYR A 1 94 ? -0.202 2.877 11.217 1.00 79.50 94 TYR A O 1
ATOM 780 N N . HIS A 1 95 ? -0.092 1.053 9.921 1.00 76.62 95 HIS A N 1
ATOM 781 C CA . HIS A 1 95 ? -1.517 0.726 10.018 1.00 76.62 95 HIS A CA 1
ATOM 782 C C . HIS A 1 95 ? -1.935 0.408 11.467 1.00 76.62 95 HIS A C 1
ATOM 784 O O . HIS A 1 95 ? -3.045 0.732 11.915 1.00 76.62 95 HIS A O 1
ATOM 790 N N . ASN A 1 96 ? -1.033 -0.210 12.232 1.00 79.69 96 ASN A N 1
ATOM 791 C CA . ASN A 1 96 ? -1.232 -0.498 13.647 1.00 79.69 96 ASN A CA 1
ATOM 792 C C . ASN A 1 96 ? -1.144 0.777 14.500 1.00 79.69 96 ASN A C 1
ATOM 794 O O . ASN A 1 96 ? -2.037 0.991 15.326 1.00 79.69 96 ASN A O 1
ATOM 798 N N . ALA A 1 97 ? -0.156 1.639 14.244 1.00 80.06 97 ALA A N 1
ATOM 799 C CA . ALA A 1 97 ? 0.108 2.868 14.995 1.00 80.06 97 ALA A CA 1
ATOM 800 C C . ALA A 1 97 ? -0.938 3.975 14.781 1.00 80.06 97 ALA A C 1
ATOM 802 O O . ALA A 1 97 ? -1.235 4.703 15.722 1.00 80.06 97 ALA A O 1
ATOM 803 N N . ASN A 1 98 ? -1.538 4.069 13.587 1.00 71.31 98 ASN A N 1
ATOM 804 C CA . ASN A 1 98 ? -2.467 5.146 13.222 1.00 71.31 98 ASN A CA 1
ATOM 805 C C . ASN A 1 98 ? -3.922 4.638 13.107 1.00 71.31 98 ASN A C 1
ATOM 807 O O . ASN A 1 98 ? -4.386 4.305 12.007 1.00 71.31 98 ASN A O 1
ATOM 811 N N . PRO A 1 99 ? -4.668 4.488 14.226 1.00 63.28 99 PRO A N 1
ATOM 812 C CA . PRO A 1 99 ? -6.122 4.323 14.173 1.00 63.28 99 PRO A CA 1
ATOM 813 C C . PRO A 1 99 ? -6.785 5.571 13.570 1.00 63.28 99 PRO A C 1
ATOM 815 O O . PRO A 1 99 ? -6.167 6.629 13.542 1.00 63.28 99 PRO A O 1
ATOM 818 N N . LEU A 1 100 ? -8.019 5.432 13.065 1.00 54.72 100 LEU A N 1
ATOM 819 C CA . LEU A 1 100 ? -8.843 6.566 12.622 1.00 54.72 100 LEU A CA 1
ATOM 820 C C . LEU A 1 100 ? -8.736 7.694 13.657 1.00 54.72 100 LEU A C 1
ATOM 822 O O . LEU A 1 100 ? -9.121 7.487 14.809 1.00 54.72 100 LEU A O 1
ATOM 826 N N . SER A 1 101 ? -8.200 8.848 13.259 1.00 44.47 101 SER A N 1
ATOM 827 C CA . SER A 1 101 ? -8.388 10.077 14.023 1.00 44.47 101 SER A CA 1
ATOM 828 C C . SER A 1 101 ? -9.898 10.293 14.105 1.00 44.47 101 SER A C 1
ATOM 830 O O . SER A 1 101 ? -10.553 10.373 13.064 1.00 44.47 101 SER A O 1
ATOM 832 N N . GLN A 1 102 ? -10.436 10.227 15.325 1.00 36.22 102 GLN A N 1
ATOM 833 C CA . GLN A 1 102 ? -11.854 10.459 15.607 1.00 36.22 102 GLN A CA 1
ATOM 834 C C . GLN A 1 102 ? -12.269 11.880 15.241 1.00 36.22 102 GLN A C 1
ATOM 836 O O . GLN A 1 102 ? -11.430 12.794 15.414 1.00 36.22 102 GLN A O 1
#

Secondary structure (DSSP, 8-state):
----HHHHHHHHHHHHHHTT-EEEEEEEETTTTTEEEEEEE-TTS--EEEEEETTT-EEEEEEE-TTSPEEEEEEEE--TT--HHHHHHHHHHHHHH-----